Protein AF-A0A8S3BK91-F1 (afdb_monomer)

Solvent-accessible surface area (backbone atoms only — not comparable to full-atom values): 3647 Å² total; per-residue (Å²): 128,65,66,63,59,49,51,54,51,48,27,43,39,46,71,26,40,76,43,100,84,78,46,66,46,82,26,78,40,59,61,74,69,79,52,60,63,69,35,60,77,67,72,44,82,91,62,64,61,70,59,54,52,51,55,61,74,77,105

pLDDT: mean 87.35, std 8.06, range [57.31, 95.56]

Structure (mmCIF, N/CA/C/O backbone):
data_AF-A0A8S3BK91-F1
#
_entry.id   AF-A0A8S3BK91-F1
#
loop_
_atom_site.group_PDB
_atom_site.id
_atom_site.type_symbol
_atom_site.label_atom_id
_atom_site.label_alt_id
_atom_site.label_comp_id
_atom_site.label_asym_id
_atom_site.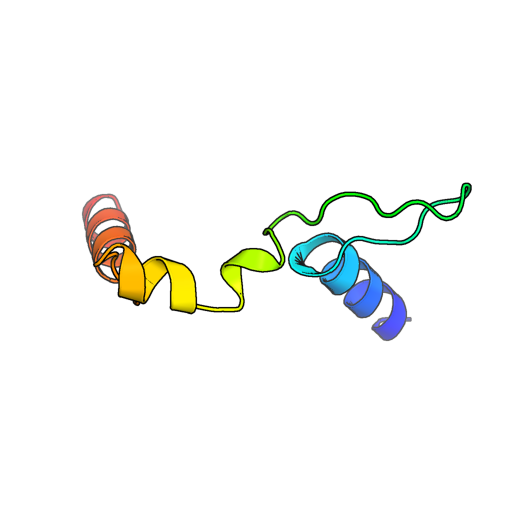label_entity_id
_atom_site.label_seq_id
_atom_site.pdbx_PDB_ins_code
_atom_site.Cartn_x
_atom_site.Cartn_y
_atom_site.Cartn_z
_atom_site.occupancy
_atom_site.B_iso_or_equiv
_atom_site.auth_seq_id
_atom_site.auth_comp_id
_atom_site.auth_asym_id
_atom_site.auth_atom_id
_atom_site.pdbx_PDB_model_num
ATOM 1 N N . MET A 1 1 ? 0.709 -2.647 -25.314 1.00 57.31 1 MET A N 1
ATOM 2 C CA . MET A 1 1 ? 1.269 -1.362 -24.849 1.00 57.31 1 MET A CA 1
ATOM 3 C C . MET A 1 1 ? 0.747 -0.934 -23.473 1.00 57.31 1 MET A C 1
ATOM 5 O O . MET A 1 1 ? 1.505 -0.303 -22.778 1.00 57.31 1 MET A O 1
ATOM 9 N N . TYR A 1 2 ? -0.459 -1.320 -23.027 1.00 59.41 2 TYR A N 1
ATOM 10 C CA . TYR A 1 2 ? -1.040 -0.835 -21.752 1.00 59.41 2 TYR A CA 1
ATOM 11 C C . TYR A 1 2 ? -0.694 -1.626 -20.476 1.00 59.41 2 TYR A C 1
ATOM 13 O O . TYR A 1 2 ? -0.852 -1.116 -19.372 1.00 59.41 2 TYR A O 1
ATOM 21 N N . VAL A 1 3 ? -0.264 -2.886 -20.596 1.00 65.50 3 VAL A N 1
ATOM 22 C CA . VAL A 1 3 ? -0.033 -3.747 -19.418 1.00 65.50 3 VAL A CA 1
ATOM 23 C C . VAL A 1 3 ? 1.211 -3.314 -18.642 1.00 65.50 3 VAL A C 1
ATOM 25 O O . VAL A 1 3 ? 1.188 -3.320 -17.417 1.00 65.50 3 VAL A O 1
ATOM 28 N N . LEU A 1 4 ? 2.267 -2.893 -19.347 1.00 77.81 4 LEU A N 1
ATOM 29 C CA . LEU A 1 4 ? 3.483 -2.386 -18.708 1.00 77.81 4 LEU A CA 1
ATOM 30 C C . LEU A 1 4 ? 3.196 -1.089 -17.949 1.00 77.81 4 LEU A C 1
ATOM 32 O O . LEU A 1 4 ? 3.568 -0.999 -16.789 1.00 77.81 4 LEU A O 1
ATOM 36 N N . ASP A 1 5 ? 2.438 -0.163 -18.543 1.00 88.12 5 ASP A N 1
ATOM 37 C CA . ASP A 1 5 ? 2.066 1.106 -17.900 1.00 88.12 5 ASP A CA 1
ATOM 38 C C . ASP A 1 5 ? 1.258 0.894 -16.612 1.00 88.12 5 ASP A C 1
ATOM 40 O O . ASP A 1 5 ? 1.455 1.595 -15.619 1.00 88.12 5 ASP A O 1
ATOM 44 N N . PHE A 1 6 ? 0.357 -0.094 -16.608 1.00 92.06 6 PHE A N 1
ATOM 45 C CA . PHE A 1 6 ? -0.415 -0.433 -15.416 1.00 92.06 6 PHE A CA 1
ATOM 46 C C . PHE A 1 6 ? 0.452 -1.049 -14.316 1.00 92.06 6 PHE A C 1
ATOM 48 O O . PHE A 1 6 ? 0.326 -0.662 -13.155 1.00 92.06 6 PHE A O 1
ATOM 55 N N . VAL A 1 7 ? 1.321 -2.002 -14.665 1.00 92.25 7 VAL A N 1
ATOM 56 C CA . VAL A 1 7 ? 2.222 -2.643 -13.697 1.00 92.25 7 VAL A CA 1
ATOM 57 C C . VAL A 1 7 ? 3.156 -1.602 -13.092 1.00 92.25 7 VAL A C 1
ATOM 59 O O . VAL A 1 7 ? 3.260 -1.515 -11.875 1.00 92.25 7 VAL A O 1
ATOM 62 N N . ASP A 1 8 ? 3.735 -0.752 -13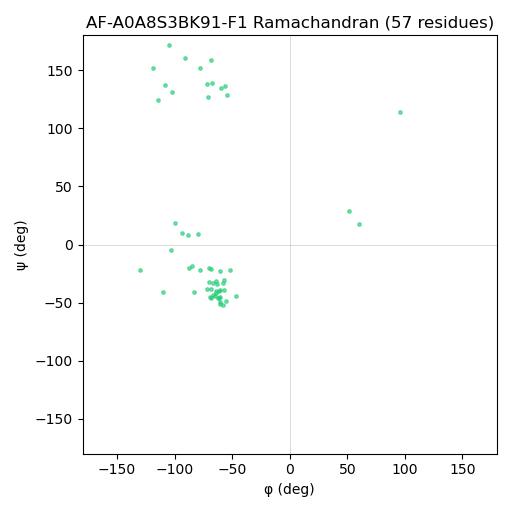.930 1.00 91.69 8 ASP A N 1
ATOM 63 C CA . ASP A 1 8 ? 4.581 0.366 -13.536 1.00 91.69 8 ASP A CA 1
ATOM 64 C C . ASP A 1 8 ? 3.881 1.303 -12.543 1.00 91.69 8 ASP A C 1
ATOM 66 O O . ASP A 1 8 ? 4.421 1.629 -11.482 1.00 91.69 8 ASP A O 1
ATOM 70 N N . TYR A 1 9 ? 2.647 1.696 -12.861 1.00 92.88 9 TYR A N 1
ATOM 71 C CA . TYR A 1 9 ? 1.815 2.499 -11.973 1.00 92.88 9 TYR A CA 1
ATOM 72 C C . TYR A 1 9 ? 1.536 1.789 -10.642 1.00 92.88 9 TYR A C 1
ATOM 74 O O . TYR A 1 9 ? 1.629 2.405 -9.575 1.00 92.88 9 TYR A O 1
ATOM 82 N N . PHE A 1 10 ? 1.183 0.503 -10.689 1.00 93.50 10 PHE A N 1
ATOM 83 C CA . PHE A 1 10 ? 0.830 -0.271 -9.505 1.00 93.50 10 PHE A CA 1
ATOM 84 C C . PHE A 1 10 ? 2.036 -0.471 -8.585 1.00 93.50 10 PHE A C 1
ATOM 86 O O . PHE A 1 10 ? 1.931 -0.268 -7.372 1.00 93.50 10 PHE A O 1
ATOM 93 N N . GLU A 1 11 ? 3.195 -0.798 -9.158 1.00 93.94 11 GLU A N 1
ATOM 94 C CA . GLU A 1 11 ? 4.447 -0.923 -8.424 1.00 93.94 11 GLU A CA 1
ATOM 95 C C . GLU A 1 11 ? 4.824 0.396 -7.756 1.00 93.94 11 GLU A C 1
ATOM 97 O O . GLU A 1 11 ? 5.065 0.409 -6.551 1.00 93.94 11 GLU A O 1
ATOM 102 N N . ASP A 1 12 ? 4.803 1.518 -8.476 1.00 93.56 12 ASP A N 1
ATOM 103 C CA . ASP A 1 12 ? 5.137 2.822 -7.891 1.00 93.56 12 ASP A CA 1
ATOM 104 C C . ASP A 1 12 ? 4.144 3.259 -6.803 1.00 93.56 12 ASP A C 1
ATOM 106 O O . ASP A 1 12 ? 4.510 3.954 -5.849 1.00 93.56 12 ASP A O 1
ATOM 110 N N . THR A 1 13 ? 2.879 2.856 -6.930 1.00 95.19 13 THR A N 1
ATOM 111 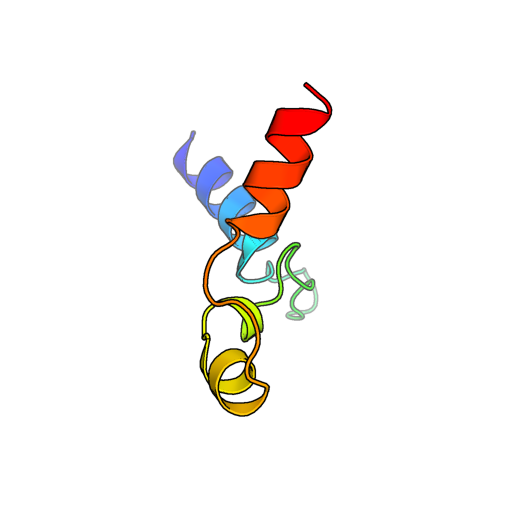C CA . THR A 1 13 ? 1.823 3.294 -6.016 1.00 95.19 13 THR A 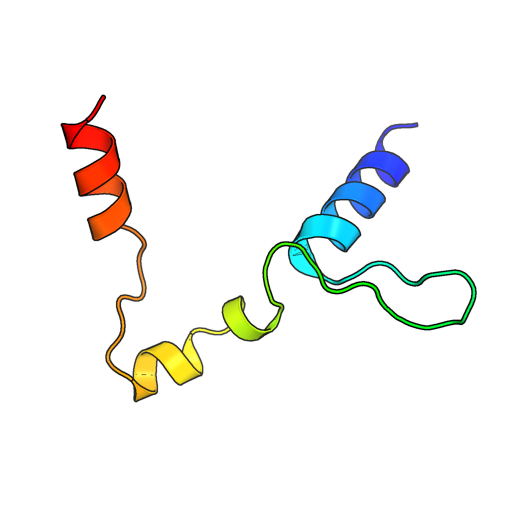CA 1
ATOM 112 C C . THR A 1 13 ? 1.780 2.462 -4.739 1.00 95.19 13 THR A C 1
ATOM 114 O O . THR A 1 13 ? 1.606 3.042 -3.666 1.00 95.19 13 THR A O 1
ATOM 117 N N . PHE A 1 14 ? 1.957 1.138 -4.824 1.00 94.31 14 PHE A N 1
ATOM 118 C CA . PHE A 1 14 ? 1.628 0.250 -3.705 1.00 94.31 14 PHE A CA 1
ATOM 119 C C . PHE A 1 14 ? 2.712 -0.755 -3.285 1.00 94.31 14 PHE A C 1
ATOM 121 O O . PHE A 1 14 ? 2.659 -1.203 -2.144 1.00 94.31 14 PHE A O 1
ATOM 128 N N . ILE A 1 15 ? 3.681 -1.121 -4.138 1.00 93.75 15 ILE A N 1
ATOM 129 C CA . ILE A 1 15 ? 4.691 -2.163 -3.817 1.00 93.75 15 ILE A CA 1
ATOM 130 C C . ILE A 1 15 ? 6.101 -1.583 -3.627 1.00 93.75 15 ILE A C 1
ATOM 132 O O . ILE A 1 15 ? 6.843 -2.001 -2.739 1.00 93.75 15 ILE A O 1
ATOM 136 N N . GLY A 1 16 ? 6.478 -0.624 -4.466 1.00 92.94 16 GLY A N 1
ATOM 137 C CA . GLY A 1 16 ? 7.829 -0.105 -4.620 1.00 92.94 16 GLY A CA 1
ATOM 138 C C . GLY A 1 16 ? 8.579 -0.781 -5.772 1.00 92.94 16 GLY A C 1
ATOM 139 O O . GLY A 1 16 ? 8.905 -1.975 -5.711 1.00 92.94 16 GLY A O 1
ATOM 140 N N . ARG A 1 17 ? 8.889 0.004 -6.810 1.00 90.81 17 ARG A N 1
ATOM 141 C CA . ARG A 1 17 ? 9.605 -0.444 -8.012 1.00 90.81 17 ARG A CA 1
ATOM 142 C C . ARG A 1 17 ? 11.080 -0.725 -7.720 1.00 90.81 17 ARG A C 1
ATOM 144 O O . ARG A 1 17 ? 11.745 0.048 -7.019 1.00 90.81 17 ARG A O 1
ATOM 151 N N . VAL A 1 18 ? 11.599 -1.817 -8.286 1.00 90.62 18 VAL A N 1
ATOM 152 C CA . VAL A 1 18 ? 13.035 -2.137 -8.256 1.00 90.62 18 VAL A CA 1
ATOM 153 C C . VAL A 1 18 ? 13.783 -1.163 -9.163 1.00 90.62 18 VAL A C 1
ATOM 155 O O . VAL A 1 18 ? 13.441 -0.992 -10.331 1.00 90.62 18 VAL A O 1
ATOM 158 N N . ILE A 1 19 ? 14.814 -0.516 -8.629 1.00 87.88 19 ILE A N 1
ATOM 159 C CA . ILE A 1 19 ? 15.671 0.404 -9.378 1.00 87.88 19 ILE A CA 1
ATOM 160 C C . ILE A 1 19 ? 17.033 -0.233 -9.687 1.00 87.88 19 ILE A C 1
ATOM 162 O O . ILE A 1 19 ? 17.371 -1.314 -9.209 1.00 87.88 19 ILE A O 1
ATOM 166 N N . ARG A 1 20 ? 17.833 0.448 -10.516 1.00 85.50 20 ARG A N 1
ATOM 167 C CA . ARG A 1 20 ? 19.068 -0.059 -11.152 1.00 85.50 20 ARG A CA 1
ATOM 168 C C . ARG A 1 20 ? 20.115 -0.685 -10.215 1.00 85.50 20 ARG A C 1
ATOM 170 O O . ARG A 1 20 ? 20.947 -1.446 -10.685 1.00 85.50 20 ARG A O 1
ATOM 177 N N . ASN A 1 21 ? 20.092 -0.367 -8.924 1.00 89.62 21 ASN A N 1
ATOM 178 C CA . ASN A 1 21 ? 21.001 -0.901 -7.902 1.00 89.62 21 ASN A CA 1
ATOM 179 C C . ASN A 1 21 ? 20.378 -2.046 -7.075 1.00 89.62 21 ASN A C 1
ATOM 181 O O . ASN A 1 21 ? 20.838 -2.320 -5.97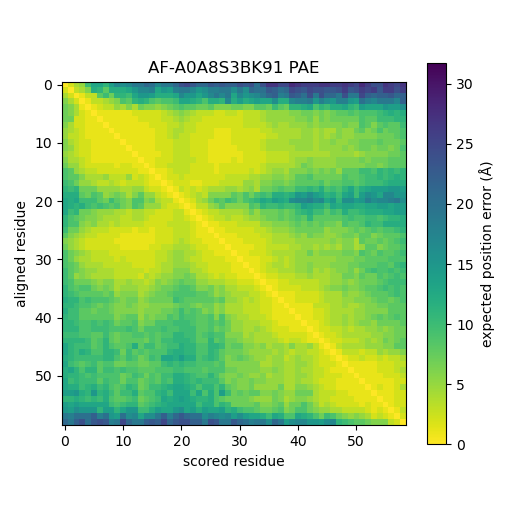1 1.00 89.62 21 ASN A O 1
ATOM 185 N N . ASN A 1 22 ? 19.307 -2.669 -7.576 1.00 83.31 22 ASN A N 1
ATOM 186 C CA . ASN A 1 22 ? 18.536 -3.704 -6.888 1.00 83.31 22 ASN A CA 1
ATOM 187 C C . ASN A 1 22 ? 17.911 -3.249 -5.551 1.00 83.31 22 ASN A C 1
ATOM 189 O O . ASN A 1 22 ? 17.518 -4.075 -4.730 1.00 83.31 22 ASN A O 1
ATOM 193 N N . SER A 1 23 ? 17.801 -1.936 -5.322 1.00 87.69 23 SER A N 1
ATOM 194 C CA . SER A 1 23 ? 17.005 -1.388 -4.220 1.00 87.69 23 SER A CA 1
ATOM 195 C C . SER A 1 23 ? 15.572 -1.112 -4.677 1.00 87.69 23 SER A C 1
ATOM 197 O O . SER A 1 23 ? 15.300 -1.009 -5.875 1.00 87.69 23 SER A O 1
ATOM 199 N N . ARG A 1 24 ? 14.637 -1.004 -3.729 1.00 89.69 24 ARG A N 1
ATOM 200 C CA . ARG A 1 24 ? 13.252 -0.606 -4.011 1.00 89.69 24 ARG A CA 1
ATOM 201 C C . ARG A 1 24 ? 13.037 0.844 -3.623 1.00 89.69 24 ARG A C 1
ATOM 203 O O . ARG A 1 24 ? 13.359 1.243 -2.505 1.00 89.69 24 ARG A O 1
ATOM 210 N N . ARG A 1 25 ? 12.439 1.617 -4.527 1.00 90.94 25 ARG A N 1
ATOM 211 C CA . ARG A 1 25 ? 11.869 2.918 -4.166 1.00 90.94 25 ARG A CA 1
ATOM 212 C C . ARG A 1 25 ? 10.672 2.680 -3.243 1.00 90.94 25 ARG A C 1
ATOM 214 O O . ARG A 1 25 ? 9.886 1.773 -3.498 1.00 90.94 25 ARG A O 1
ATOM 221 N N . ALA A 1 26 ? 10.520 3.497 -2.202 1.00 93.19 26 ALA A N 1
ATOM 222 C CA . ALA A 1 26 ? 9.329 3.445 -1.360 1.00 93.19 26 ALA A CA 1
ATOM 223 C C . ALA A 1 26 ? 8.062 3.728 -2.198 1.00 93.19 26 ALA A C 1
ATOM 225 O O . ALA A 1 26 ? 8.076 4.671 -2.997 1.00 93.19 26 ALA A O 1
ATOM 226 N N . PRO A 1 27 ? 6.985 2.939 -2.041 1.00 95.44 27 PRO A N 1
ATOM 227 C CA . PRO A 1 27 ? 5.726 3.200 -2.728 1.00 95.44 27 PRO A CA 1
ATOM 228 C C . PRO A 1 27 ? 5.056 4.473 -2.207 1.00 95.44 27 PRO A C 1
ATOM 230 O O . PRO A 1 27 ? 5.293 4.902 -1.075 1.00 95.44 27 PRO A O 1
ATOM 233 N N . ARG A 1 28 ? 4.161 5.049 -3.017 1.00 95.56 28 ARG A N 1
ATOM 234 C CA . ARG A 1 28 ? 3.340 6.203 -2.613 1.00 95.56 28 ARG A CA 1
ATOM 235 C C . ARG A 1 28 ? 2.505 5.916 -1.363 1.00 95.56 28 ARG A C 1
ATOM 237 O O . ARG A 1 28 ? 2.365 6.790 -0.511 1.00 95.56 28 ARG A O 1
ATOM 244 N N . PHE A 1 29 ? 1.960 4.708 -1.262 1.00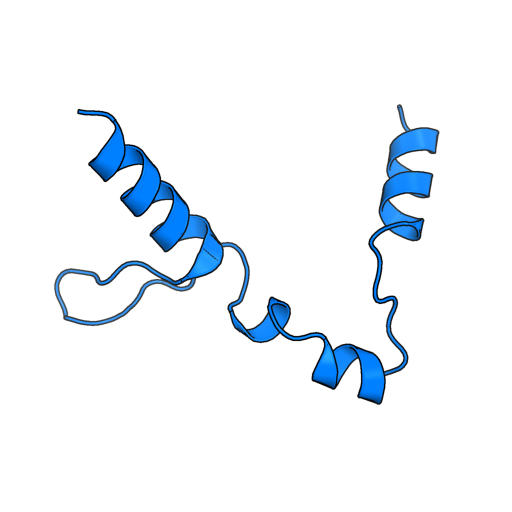 92.62 29 PHE A N 1
ATOM 245 C CA . PHE A 1 29 ? 1.280 4.217 -0.071 1.00 92.62 29 PHE A CA 1
ATOM 246 C C . PHE A 1 29 ? 2.078 3.063 0.523 1.00 92.62 29 PHE A C 1
ATOM 248 O O . PHE A 1 29 ? 2.361 2.082 -0.160 1.00 92.62 29 PHE A O 1
ATOM 255 N N . SER A 1 30 ? 2.446 3.187 1.800 1.00 90.00 30 SER A N 1
ATOM 256 C CA . SER A 1 30 ? 3.222 2.164 2.504 1.00 90.00 30 SER A CA 1
ATOM 257 C C . SER A 1 30 ? 2.521 0.804 2.462 1.00 90.00 30 SER A C 1
ATOM 259 O O . SER A 1 30 ? 1.325 0.715 2.736 1.00 90.00 30 SER A O 1
ATOM 261 N N . VAL A 1 31 ? 3.284 -0.261 2.204 1.00 89.56 31 VAL A N 1
ATOM 262 C CA . VAL A 1 31 ? 2.790 -1.651 2.229 1.00 89.56 31 VAL A CA 1
ATOM 263 C C . VAL A 1 31 ? 2.174 -1.998 3.588 1.00 89.56 31 VAL A C 1
ATOM 265 O O . VAL A 1 31 ? 1.197 -2.738 3.653 1.00 89.56 31 VAL A O 1
ATOM 268 N N . ASN A 1 32 ? 2.664 -1.394 4.676 1.00 85.81 32 ASN A N 1
ATOM 269 C CA . ASN A 1 32 ? 2.117 -1.605 6.020 1.00 85.81 32 ASN A CA 1
ATOM 270 C C . ASN A 1 32 ? 0.640 -1.188 6.133 1.00 85.81 32 ASN A C 1
ATOM 272 O O . ASN A 1 32 ? -0.064 -1.688 7.001 1.00 85.81 32 ASN A O 1
ATOM 276 N N . MET A 1 33 ? 0.152 -0.306 5.251 1.00 85.50 33 MET A N 1
ATOM 277 C CA . MET A 1 33 ? -1.257 0.097 5.210 1.00 85.50 33 MET A CA 1
ATOM 278 C C . MET A 1 33 ? -2.185 -1.017 4.705 1.00 85.50 33 MET A C 1
ATOM 280 O O . MET A 1 33 ? -3.386 -0.956 4.951 1.00 85.50 33 MET A O 1
ATOM 284 N N . TRP A 1 34 ? -1.665 -2.022 3.994 1.00 88.19 34 TRP A N 1
ATOM 285 C CA . TRP A 1 34 ? -2.493 -3.083 3.410 1.00 88.19 34 TRP A CA 1
ATOM 286 C C . TRP A 1 34 ? -3.109 -3.994 4.474 1.00 88.19 34 TRP A C 1
ATOM 288 O O . TRP A 1 34 ? -4.109 -4.659 4.213 1.00 88.19 34 TRP A O 1
ATOM 298 N N . ASN A 1 35 ? -2.520 -4.023 5.671 1.00 87.06 35 ASN A N 1
ATOM 299 C CA . ASN A 1 35 ? -3.056 -4.738 6.813 1.00 87.06 35 ASN A CA 1
ATOM 300 C C . ASN A 1 35 ? -3.590 -3.738 7.850 1.00 87.06 35 ASN A C 1
ATOM 302 O O . ASN A 1 35 ? -2.961 -2.728 8.154 1.00 87.06 35 ASN A O 1
ATOM 306 N N . CYS A 1 36 ? -4.754 -4.041 8.419 1.00 82.00 36 CYS A N 1
ATOM 307 C CA . CYS A 1 36 ? -5.378 -3.246 9.473 1.00 82.00 36 CYS A CA 1
ATOM 308 C C . CYS A 1 36 ? -5.031 -3.727 10.893 1.00 82.00 36 CYS A C 1
ATOM 310 O O . CYS A 1 36 ? -5.649 -3.258 11.839 1.00 82.00 36 CYS A O 1
ATOM 312 N N . PHE A 1 37 ? -4.084 -4.652 11.069 1.00 86.38 37 PHE A N 1
ATOM 313 C CA . PHE A 1 37 ? -3.732 -5.236 12.364 1.00 86.38 37 PHE A CA 1
ATOM 314 C C . PHE A 1 37 ? -3.295 -4.168 13.367 1.00 86.38 37 PHE A C 1
ATOM 316 O O . PHE A 1 37 ? -3.893 -4.067 14.430 1.00 86.38 37 PHE A O 1
ATOM 323 N N . SER A 1 38 ? -2.336 -3.310 13.003 1.00 84.25 38 SER A N 1
ATOM 324 C CA . SER A 1 38 ? -1.913 -2.212 13.884 1.00 84.25 38 SER A CA 1
ATOM 325 C C . SER A 1 38 ? -3.046 -1.222 14.146 1.00 84.25 38 SER A C 1
ATOM 327 O O . SER A 1 38 ? -3.187 -0.720 15.248 1.00 84.25 38 SER A O 1
ATOM 329 N N . ARG A 1 39 ? -3.932 -0.997 13.167 1.00 84.94 39 ARG A N 1
ATOM 330 C CA . ARG A 1 39 ? -5.119 -0.150 13.358 1.00 84.94 39 ARG A CA 1
ATOM 331 C C . ARG A 1 39 ? -6.120 -0.749 14.343 1.00 84.94 39 ARG A C 1
ATOM 333 O O . ARG A 1 39 ? -6.816 0.009 14.999 1.00 84.94 39 ARG A O 1
ATOM 340 N N . LEU A 1 40 ? -6.238 -2.076 14.406 1.00 84.94 40 LEU A N 1
ATOM 341 C CA . LEU A 1 40 ? -7.076 -2.752 15.397 1.00 84.94 40 LEU A CA 1
ATOM 342 C C . LEU A 1 40 ? -6.482 -2.608 16.796 1.00 84.94 40 LEU A C 1
ATOM 344 O O . LEU A 1 40 ? -7.223 -2.291 17.719 1.00 84.94 40 LEU A O 1
ATOM 348 N N . ASP A 1 41 ? -5.173 -2.821 16.922 1.00 90.44 41 ASP A N 1
ATOM 349 C CA . ASP A 1 41 ? -4.438 -2.676 18.183 1.00 90.44 41 ASP A CA 1
ATOM 350 C C . ASP A 1 41 ? -4.511 -1.236 18.724 1.00 90.44 41 ASP A C 1
ATOM 352 O O . ASP A 1 41 ? -4.738 -1.016 19.907 1.00 90.44 41 ASP A O 1
ATOM 356 N N . GLU A 1 42 ? -4.419 -0.248 17.832 1.00 89.94 42 GLU A N 1
ATOM 357 C CA . GLU A 1 42 ? -4.447 1.183 18.161 1.00 89.94 42 GLU A CA 1
ATOM 358 C C . GLU A 1 42 ? -5.867 1.794 18.200 1.00 89.94 42 GLU A C 1
ATOM 360 O O . GLU A 1 42 ? -6.009 3.014 18.263 1.00 89.94 42 GLU A O 1
ATOM 365 N N . GLU A 1 43 ? -6.927 0.980 18.105 1.00 88.38 43 GLU A N 1
ATOM 366 C CA . GLU A 1 43 ? -8.335 1.424 18.036 1.00 88.38 43 GLU A CA 1
ATOM 367 C C . GLU A 1 43 ? -8.622 2.488 16.948 1.00 88.38 43 GLU A C 1
ATOM 369 O O . GLU A 1 43 ? -9.550 3.299 17.039 1.00 88.38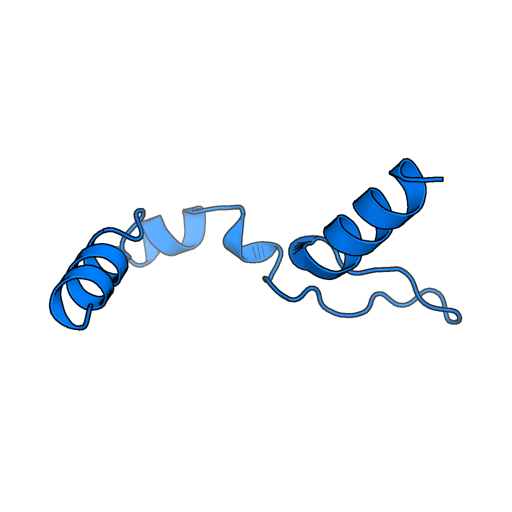 43 GLU A O 1
ATOM 374 N N . LEU A 1 44 ? -7.845 2.483 15.863 1.00 88.00 44 LEU A N 1
ATOM 375 C CA . LEU A 1 44 ? -7.975 3.442 14.774 1.00 88.00 44 LEU A CA 1
ATOM 376 C C . LEU A 1 44 ? -9.148 3.110 13.834 1.00 88.00 44 LEU A C 1
ATOM 378 O O . LEU A 1 44 ? -9.483 1.941 13.602 1.00 88.00 44 LEU A O 1
ATOM 382 N N . PRO A 1 45 ? -9.736 4.130 13.174 1.00 84.44 45 PRO A N 1
ATOM 383 C CA . PRO A 1 45 ? -10.752 3.917 12.154 1.00 84.44 45 PRO A CA 1
ATOM 384 C C . PRO A 1 45 ? -10.272 2.972 11.042 1.00 84.44 45 PRO A C 1
ATOM 386 O O . PRO A 1 45 ? -9.216 3.161 10.426 1.00 84.44 45 PRO A O 1
ATOM 389 N N . ARG A 1 46 ? -11.097 1.955 10.773 1.00 81.06 46 ARG A N 1
ATOM 390 C CA . ARG A 1 46 ? -10.893 0.939 9.722 1.00 81.06 46 ARG A CA 1
ATOM 391 C C . ARG A 1 46 ? -11.406 1.384 8.354 1.00 81.06 46 ARG A C 1
ATOM 393 O O . ARG A 1 46 ? -11.032 0.818 7.335 1.00 81.06 46 ARG A O 1
ATOM 400 N N . THR A 1 47 ? -12.277 2.385 8.351 1.00 82.69 47 THR A N 1
ATOM 401 C CA . THR A 1 47 ? -12.901 2.969 7.165 1.00 82.69 47 THR A CA 1
ATOM 402 C C . THR A 1 47 ? -12.509 4.435 7.057 1.00 82.69 47 THR A C 1
ATOM 404 O O . THR A 1 47 ? -12.320 5.110 8.068 1.00 82.69 47 THR A O 1
ATOM 407 N N . ASN A 1 48 ? -12.477 4.959 5.842 1.00 84.62 48 ASN A N 1
ATOM 408 C CA . ASN A 1 48 ? -12.242 6.372 5.543 1.00 84.62 48 ASN A CA 1
ATOM 409 C C . ASN A 1 48 ? -13.491 7.266 5.741 1.00 84.62 48 ASN A C 1
ATOM 411 O O . ASN A 1 48 ? -13.438 8.439 5.381 1.00 84.62 48 ASN A O 1
ATOM 415 N N . ASN A 1 49 ? -14.584 6.757 6.329 1.00 87.12 49 ASN A N 1
ATOM 416 C CA . ASN A 1 49 ? -15.869 7.457 6.502 1.00 87.12 49 ASN A CA 1
ATOM 417 C C . ASN A 1 49 ? -15.742 8.893 7.034 1.00 87.12 49 ASN A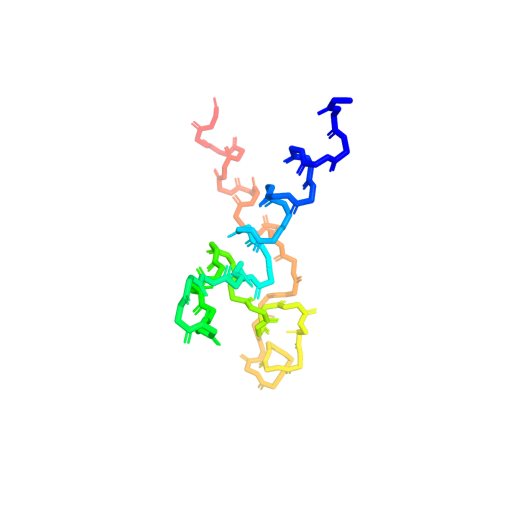 C 1
ATOM 419 O O . ASN A 1 49 ? -16.395 9.797 6.521 1.00 87.12 49 ASN A O 1
ATOM 423 N N . SER A 1 50 ? -14.896 9.129 8.042 1.00 87.25 50 SER A N 1
ATOM 424 C CA . SER A 1 50 ? -14.696 10.475 8.598 1.00 87.25 50 SER A CA 1
ATOM 425 C C . SER A 1 50 ? -14.082 11.432 7.572 1.00 87.25 50 SER A C 1
ATOM 427 O O . SER A 1 50 ? -14.515 12.576 7.445 1.00 87.25 50 SER A O 1
ATOM 429 N N . SER A 1 51 ? -13.107 10.953 6.797 1.00 86.62 51 SER A N 1
ATOM 430 C CA . SER A 1 51 ? -12.487 11.716 5.711 1.00 86.62 51 SER A CA 1
ATOM 431 C C . SER A 1 51 ? -13.456 11.941 4.549 1.00 86.62 51 SER A C 1
ATOM 433 O O . SER A 1 51 ? -13.477 13.028 3.979 1.00 86.62 51 SER A O 1
ATOM 435 N N . GLU A 1 52 ? -14.288 10.954 4.207 1.00 92.38 52 GLU A N 1
ATOM 436 C CA . GLU A 1 52 ? -15.348 11.105 3.200 1.00 92.38 52 GLU A CA 1
ATOM 437 C C . GLU A 1 52 ? -16.409 12.123 3.630 1.00 92.38 52 GLU A C 1
ATOM 439 O O . GLU A 1 52 ? -16.853 12.929 2.811 1.00 92.38 52 GLU A O 1
ATOM 444 N N . GLY A 1 53 ? -16.784 12.117 4.912 1.00 93.25 53 GLY A N 1
ATOM 445 C CA . GLY A 1 53 ? -17.702 13.088 5.502 1.00 93.25 53 GLY A CA 1
ATOM 446 C C . GLY A 1 53 ? -17.152 14.510 5.430 1.00 93.25 53 GLY A C 1
ATOM 447 O O . GLY A 1 53 ? -17.853 15.410 4.971 1.00 93.25 53 GLY A O 1
ATOM 448 N N . TRP A 1 54 ? -15.879 14.700 5.791 1.00 92.00 54 TRP A N 1
ATOM 449 C CA . TRP A 1 54 ? -15.200 15.988 5.642 1.00 92.00 54 TRP A CA 1
ATOM 450 C C . TRP A 1 54 ? -15.154 16.429 4.173 1.00 92.00 54 TRP A C 1
ATOM 452 O O . TRP A 1 54 ? -15.642 17.506 3.847 1.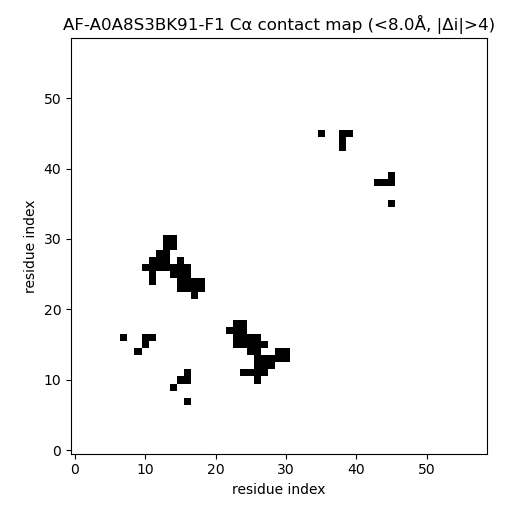00 92.00 54 TRP A O 1
ATOM 462 N N . ASN A 1 55 ? -14.690 15.567 3.262 1.00 91.44 55 ASN A N 1
ATOM 463 C CA . ASN A 1 55 ? -14.630 15.864 1.826 1.00 91.44 55 ASN A CA 1
ATOM 464 C C . ASN A 1 55 ? -15.995 16.223 1.221 1.00 91.44 55 ASN A C 1
ATOM 466 O O . ASN A 1 55 ? -16.062 17.024 0.293 1.00 91.44 55 ASN A O 1
ATOM 470 N N . ARG A 1 56 ? -17.083 15.629 1.726 1.00 92.50 56 ARG A N 1
ATOM 471 C CA . ARG A 1 56 ? -18.452 15.963 1.317 1.00 92.50 56 ARG A CA 1
ATOM 472 C C . ARG A 1 56 ? -18.886 17.341 1.809 1.00 92.50 56 ARG A C 1
ATOM 474 O O . ARG A 1 56 ? -19.669 17.980 1.127 1.00 92.50 56 ARG A O 1
ATOM 481 N N . ALA A 1 57 ? -18.407 17.777 2.970 1.00 91.81 57 ALA A N 1
ATOM 482 C CA . ALA A 1 57 ? -18.778 19.059 3.559 1.00 91.81 57 ALA A CA 1
ATOM 483 C C . ALA A 1 57 ? -18.067 20.262 2.914 1.00 91.81 57 ALA A C 1
ATOM 485 O O . ALA A 1 57 ? -18.557 21.379 3.039 1.00 91.81 57 ALA A O 1
ATOM 486 N N . ILE A 1 58 ? -16.916 20.049 2.262 1.00 90.88 58 ILE A N 1
ATOM 487 C CA . ILE A 1 58 ? -16.130 21.118 1.608 1.00 90.88 58 ILE A CA 1
ATOM 488 C C . ILE A 1 58 ? -16.305 21.120 0.078 1.00 90.88 58 ILE A C 1
ATOM 490 O O . ILE A 1 58 ? -15.741 21.976 -0.601 1.00 90.88 58 ILE A O 1
ATOM 494 N N . LYS A 1 59 ? -17.032 20.140 -0.469 1.00 62.84 59 LYS A N 1
ATOM 495 C CA . LYS A 1 59 ? -17.518 20.157 -1.854 1.00 62.84 59 LYS A CA 1
ATOM 496 C C . LYS A 1 59 ? -18.791 20.982 -1.946 1.00 62.84 59 LYS A C 1
ATOM 498 O O . LYS A 1 59 ? -18.930 21.667 -2.979 1.00 62.84 59 LYS A O 1
#

Foldseek 3Di:
DVPVVVVVLCCQAAPFDQDPVRDGDQHVDHVVVVDCVVVVVVVHDPDCVVVVVVVVVVD

Nearest PDB structures (foldseek):
  8hi6-assembly1_A-2  TM=3.643E-01  e=8.866E+00  Roseiflexus castenholzii DSM 13941

Mean predicted aligned error: 6.76 Å

Secondary structure (DSSP, 8-state):
-HHHHHHHHHIIIII--B-TTSPBPPPSS-GGGG--HHHHHTT--SSSHHHHHHHHH--

Organism: NCBI:txid392030

Radius of gyration: 16.04 Å; Cα contacts (8 Å, |Δi|>4): 41; chains: 1; bounding box: 40×26×43 Å

Sequence (59 aa):
MYVLDFVDYFEDTFIGRVIRNNSRRAPRFSVNMWNCFSRLDEELPRTNNSSEGWNRAIK